Protein AF-A0A2V7HDI4-F1 (afdb_monomer_lite)

Sequence (77 aa):
MYVKTRAVDGPLDVAGDEGLGLGYFLLGVEDVLEDAAAEWEGGMRITGAVTYAPPPALAAAWARATLAALAAPRARA

Foldseek 3Di:
DDWDWDFPDDQDDQVPPPPPPDGDTDIDTPDDDDDDVPCVVVPDDPPDDDDDPPDDDCPDPVNVSVVVSVVDDDDDD

pLDDT: mean 80.92, std 12.47, range [43.25, 95.56]

Secondary structure (DSSP, 8-state):
-EEEEEEEEEEEE-TT--SS--EEEEEEEEEEE-----HHHHH----S----SSPP-TTSHHHHHHHHHHHS-----

Radius of gyration: 17.35 Å; chains: 1; bounding box: 26×41×37 Å

Structure (mmCIF, N/CA/C/O backbone):
data_AF-A0A2V7HDI4-F1
#
_entry.id   AF-A0A2V7HDI4-F1
#
loop_
_atom_site.group_PDB
_atom_site.id
_atom_site.type_symbol
_atom_site.label_atom_id
_atom_site.label_alt_id
_atom_site.label_comp_id
_atom_site.label_asym_id
_atom_site.label_entity_id
_atom_site.label_seq_id
_atom_site.pdbx_PDB_ins_code
_atom_site.Cartn_x
_atom_site.Cartn_y
_atom_site.Cartn_z
_atom_site.occupancy
_atom_site.B_iso_or_equiv
_atom_site.auth_seq_id
_atom_site.auth_comp_id
_atom_site.auth_asym_id
_atom_site.auth_atom_id
_atom_site.pdbx_PDB_model_num
ATOM 1 N N . MET A 1 1 ? -10.761 6.037 12.818 1.00 79.00 1 MET A N 1
ATOM 2 C CA . MET A 1 1 ? -10.645 4.704 13.472 1.00 79.00 1 MET A CA 1
ATOM 3 C C . MET A 1 1 ? -9.208 4.253 13.304 1.00 79.00 1 MET A C 1
ATOM 5 O O . MET A 1 1 ? -8.736 4.268 12.172 1.00 79.00 1 MET A O 1
ATOM 9 N N . TYR A 1 2 ? -8.509 3.889 14.376 1.00 84.50 2 TYR A N 1
ATOM 10 C CA . TYR A 1 2 ? -7.141 3.372 14.293 1.00 84.50 2 TYR A CA 1
ATOM 11 C C . TYR A 1 2 ? -7.146 1.855 14.485 1.00 84.50 2 TYR A C 1
ATOM 13 O O . TYR A 1 2 ? -7.737 1.348 15.433 1.00 84.50 2 TYR A O 1
ATOM 21 N N . VAL A 1 3 ? -6.485 1.124 13.588 1.00 89.31 3 VAL A N 1
ATOM 22 C CA . VAL A 1 3 ? -6.392 -0.338 13.666 1.00 89.31 3 VAL A CA 1
ATOM 23 C C . VAL A 1 3 ? -4.960 -0.712 14.010 1.00 89.31 3 VAL A C 1
ATOM 25 O O . VAL A 1 3 ? -4.045 -0.514 13.208 1.00 89.31 3 VAL A O 1
ATOM 28 N N . LYS A 1 4 ? -4.764 -1.278 15.199 1.00 91.56 4 LYS A N 1
ATOM 29 C CA . LYS A 1 4 ? -3.489 -1.878 15.570 1.00 91.56 4 LYS A CA 1
ATOM 30 C C . LYS A 1 4 ? -3.423 -3.262 14.947 1.00 91.56 4 LYS A C 1
ATOM 32 O O . LYS A 1 4 ? -4.304 -4.097 15.152 1.00 91.56 4 LYS A O 1
ATOM 37 N N . THR A 1 5 ? -2.366 -3.510 14.191 1.00 94.50 5 THR A N 1
ATOM 38 C CA . THR A 1 5 ? -2.169 -4.785 13.508 1.00 94.50 5 THR A CA 1
ATOM 39 C C . THR A 1 5 ? -0.813 -5.383 13.834 1.00 94.50 5 THR A C 1
ATOM 41 O O . THR A 1 5 ? 0.123 -4.683 14.227 1.00 94.50 5 THR A O 1
ATOM 44 N N . ARG A 1 6 ? -0.709 -6.695 13.642 1.00 94.62 6 ARG A N 1
ATOM 45 C CA . ARG A 1 6 ? 0.537 -7.451 13.704 1.00 94.62 6 ARG A CA 1
ATOM 46 C C . ARG A 1 6 ? 0.697 -8.264 12.432 1.00 94.62 6 ARG A C 1
ATOM 48 O O . ARG A 1 6 ? -0.259 -8.872 11.960 1.00 94.62 6 ARG A O 1
ATOM 55 N N . ALA A 1 7 ? 1.917 -8.316 11.904 1.00 93.75 7 ALA A N 1
ATOM 56 C CA . ALA A 1 7 ? 2.240 -9.228 10.816 1.00 93.75 7 ALA A CA 1
ATOM 57 C C . ALA A 1 7 ? 2.085 -10.683 11.282 1.00 93.75 7 ALA A C 1
ATOM 59 O O . ALA A 1 7 ? 2.694 -11.096 12.273 1.00 93.75 7 ALA A O 1
ATOM 60 N N . VAL A 1 8 ? 1.248 -11.437 10.574 1.00 93.44 8 VAL A N 1
ATOM 61 C CA . VAL A 1 8 ? 0.988 -12.863 10.813 1.00 93.44 8 VAL A CA 1
ATOM 62 C C . VAL A 1 8 ? 1.584 -13.751 9.717 1.00 93.44 8 VAL A C 1
AT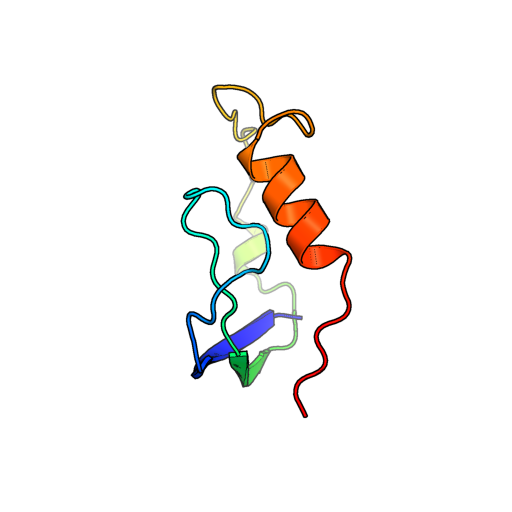OM 64 O O . VAL A 1 8 ? 1.801 -14.930 9.969 1.00 93.44 8 VAL A O 1
ATOM 67 N N . ASP A 1 9 ? 1.882 -13.197 8.536 1.00 91.38 9 ASP A N 1
ATOM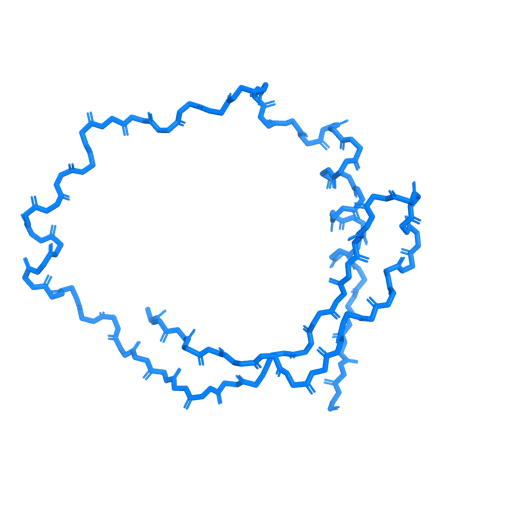 68 C CA . ASP A 1 9 ? 2.580 -13.886 7.440 1.00 91.38 9 ASP A CA 1
ATOM 69 C C . ASP A 1 9 ? 3.330 -12.881 6.542 1.00 91.38 9 ASP A C 1
ATOM 71 O O . ASP A 1 9 ? 3.034 -11.679 6.548 1.00 91.38 9 ASP A O 1
ATOM 75 N N . GLY A 1 10 ? 4.266 -13.391 5.740 1.00 90.00 10 GLY A N 1
ATOM 76 C CA . GLY A 1 10 ? 5.069 -12.649 4.771 1.00 90.00 10 GLY A CA 1
ATOM 77 C C . GLY A 1 10 ? 6.491 -12.285 5.239 1.00 90.00 10 GLY A C 1
ATOM 78 O O . GLY A 1 10 ? 6.902 -12.657 6.340 1.00 90.00 10 GLY A O 1
ATOM 79 N N . PRO A 1 11 ? 7.261 -11.555 4.406 1.00 90.50 11 PRO A N 1
ATOM 80 C CA . PRO A 1 11 ? 6.853 -11.034 3.100 1.00 90.50 11 PRO A CA 1
ATOM 81 C C . PRO A 1 11 ? 6.639 -12.158 2.079 1.00 90.50 11 PRO A C 1
ATOM 83 O O . PRO A 1 11 ? 7.488 -13.027 1.917 1.00 90.50 11 PRO A O 1
ATOM 86 N N . LEU A 1 12 ? 5.497 -12.141 1.395 1.00 87.56 12 LEU A N 1
ATOM 87 C CA . LEU A 1 12 ? 5.242 -12.971 0.221 1.00 87.56 12 LEU A CA 1
ATOM 88 C C . LEU A 1 12 ? 5.664 -12.209 -1.032 1.00 87.56 12 LEU A C 1
ATOM 90 O O . LEU A 1 12 ? 5.455 -10.996 -1.117 1.00 87.56 12 LEU A O 1
ATOM 94 N N . ASP A 1 13 ? 6.180 -12.934 -2.016 1.00 86.81 13 ASP A N 1
ATOM 95 C CA . ASP A 1 13 ? 6.669 -12.338 -3.253 1.00 86.81 13 ASP A CA 1
ATOM 96 C C . ASP A 1 13 ? 5.567 -11.603 -4.025 1.00 86.81 13 ASP A C 1
ATOM 98 O O . ASP A 1 13 ? 4.416 -12.048 -4.146 1.00 86.81 13 ASP A O 1
ATOM 102 N N . VAL A 1 14 ? 5.940 -10.464 -4.603 1.00 84.38 14 VAL A N 1
ATOM 103 C CA . VAL A 1 14 ? 5.077 -9.694 -5.493 1.00 84.38 14 VAL A CA 1
ATOM 104 C C . VAL A 1 14 ? 5.362 -10.100 -6.933 1.00 84.38 14 VAL A C 1
ATOM 106 O O . VAL A 1 14 ? 6.430 -9.835 -7.475 1.00 84.38 14 VAL A O 1
ATOM 109 N N . ALA A 1 15 ? 4.384 -10.735 -7.584 1.00 80.75 15 ALA A N 1
ATOM 110 C CA . ALA A 1 15 ? 4.477 -11.033 -9.011 1.00 80.75 15 ALA A CA 1
ATOM 111 C C . ALA A 1 15 ? 4.711 -9.741 -9.814 1.00 80.75 15 ALA A C 1
ATOM 113 O O . ALA A 1 15 ? 3.929 -8.795 -9.700 1.00 80.75 15 ALA A O 1
ATOM 114 N N . GLY A 1 16 ? 5.770 -9.726 -10.624 1.00 77.12 16 GLY A N 1
ATOM 115 C CA . GLY A 1 16 ? 6.193 -8.538 -11.369 1.00 77.12 16 GLY A CA 1
ATOM 116 C C . GLY A 1 16 ? 7.084 -7.576 -10.579 1.00 77.12 16 GLY A C 1
ATOM 117 O O . GLY A 1 16 ? 7.291 -6.456 -11.038 1.00 77.12 16 GLY A O 1
ATOM 118 N N . ASP A 1 17 ? 7.614 -7.976 -9.417 1.00 81.06 17 ASP A N 1
ATOM 119 C CA . ASP A 1 17 ? 8.675 -7.219 -8.753 1.00 81.06 17 ASP A CA 1
ATOM 120 C C . ASP A 1 17 ? 9.991 -7.326 -9.539 1.00 81.06 17 ASP A C 1
ATOM 122 O O . ASP A 1 17 ? 10.687 -8.339 -9.503 1.00 81.06 17 ASP A O 1
ATOM 126 N N . GLU A 1 18 ? 10.346 -6.261 -10.254 1.00 81.31 18 GLU A N 1
ATOM 127 C CA . GLU A 1 18 ? 11.600 -6.134 -11.009 1.00 81.31 18 GLU A CA 1
ATOM 128 C C . GLU A 1 18 ? 12.788 -5.767 -10.091 1.00 81.31 18 GLU A C 1
ATOM 130 O O . GLU A 1 18 ? 13.605 -4.905 -10.413 1.00 81.31 18 GLU A O 1
ATOM 135 N N . GLY A 1 19 ? 12.878 -6.400 -8.915 1.00 82.25 19 GLY A N 1
ATOM 136 C CA . GLY A 1 19 ? 13.939 -6.161 -7.931 1.00 82.25 19 GLY A CA 1
ATOM 137 C C . GLY A 1 19 ? 13.775 -4.874 -7.118 1.00 82.25 19 GLY A C 1
ATOM 138 O O . GLY A 1 19 ? 14.759 -4.352 -6.592 1.00 82.25 19 GLY A O 1
ATOM 139 N N . LEU A 1 20 ? 12.550 -4.353 -7.004 1.00 86.00 20 LEU A N 1
ATOM 140 C CA . LEU A 1 20 ? 12.225 -3.202 -6.158 1.00 86.00 20 LEU A CA 1
ATOM 141 C C . LEU A 1 20 ? 12.024 -3.607 -4.689 1.00 86.00 20 LEU A C 1
ATOM 143 O O . LEU A 1 20 ? 11.920 -2.728 -3.832 1.00 86.00 20 LEU A O 1
ATOM 147 N N . GLY A 1 21 ? 12.004 -4.911 -4.391 1.00 88.00 21 GLY A N 1
ATOM 148 C CA . GLY A 1 21 ? 11.918 -5.445 -3.033 1.00 88.00 21 GLY A CA 1
ATOM 149 C C . GLY A 1 21 ? 10.507 -5.348 -2.464 1.00 88.00 21 GLY A C 1
ATOM 150 O O . GLY A 1 21 ? 10.334 -5.105 -1.269 1.00 88.00 21 GLY A O 1
ATOM 151 N N . LEU A 1 22 ? 9.495 -5.477 -3.322 1.00 88.75 22 LEU A N 1
ATOM 152 C CA . LEU A 1 22 ? 8.101 -5.433 -2.901 1.00 88.75 22 LEU A CA 1
ATOM 153 C C . LEU A 1 22 ? 7.709 -6.766 -2.247 1.00 88.75 22 LEU A C 1
ATOM 155 O O . LEU A 1 22 ? 8.038 -7.838 -2.749 1.00 88.75 22 LEU A O 1
ATOM 159 N N . GLY A 1 23 ? 6.952 -6.697 -1.149 1.00 89.19 23 GLY A N 1
ATOM 160 C CA . GLY A 1 23 ? 6.467 -7.873 -0.425 1.00 89.19 23 GLY A CA 1
ATOM 161 C C . GLY A 1 23 ? 5.061 -7.672 0.137 1.00 89.19 23 GLY A C 1
ATOM 162 O O . GLY A 1 23 ? 4.734 -6.590 0.626 1.00 89.19 23 GLY A O 1
ATOM 163 N N . TYR A 1 24 ? 4.229 -8.715 0.092 1.00 87.06 24 TYR A N 1
ATOM 164 C CA . TYR A 1 24 ? 2.935 -8.728 0.780 1.00 87.06 24 TYR A CA 1
ATOM 165 C C . TYR A 1 24 ? 3.074 -9.259 2.197 1.00 87.06 24 TYR A C 1
ATOM 167 O O . TYR A 1 24 ? 3.626 -10.334 2.413 1.00 87.06 24 TYR A O 1
ATOM 175 N N . PHE A 1 25 ? 2.480 -8.550 3.148 1.00 90.12 25 PHE A N 1
ATOM 176 C CA . PHE A 1 25 ? 2.345 -9.013 4.521 1.00 90.12 25 PHE A CA 1
ATOM 177 C C . PHE A 1 25 ? 0.875 -9.271 4.814 1.00 90.12 25 PHE A C 1
ATOM 179 O O . PHE A 1 25 ? 0.024 -8.433 4.510 1.00 90.12 25 PHE A O 1
ATOM 186 N N . LEU A 1 26 ? 0.578 -10.416 5.424 1.00 89.25 26 LEU A N 1
ATOM 187 C CA . LEU A 1 26 ? -0.731 -10.630 6.026 1.00 89.25 26 LEU A CA 1
ATOM 188 C C . LEU A 1 26 ? -0.701 -10.007 7.416 1.00 89.25 26 LEU A C 1
ATOM 190 O O . LEU A 1 26 ? 0.186 -10.307 8.218 1.00 89.25 26 LEU A O 1
ATOM 194 N N . LEU A 1 27 ? -1.667 -9.139 7.695 1.00 91.94 27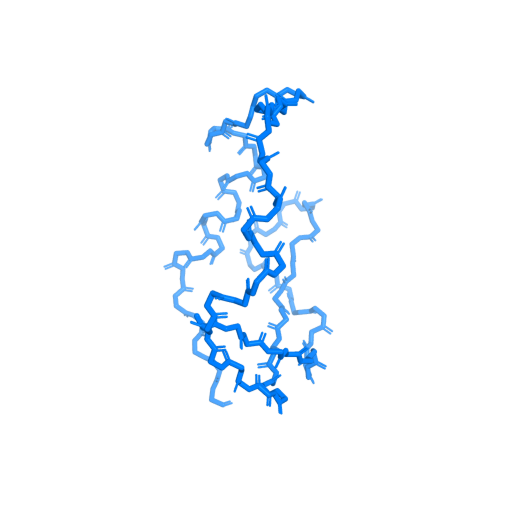 LEU A N 1
ATOM 195 C CA . LEU A 1 27 ? -1.781 -8.442 8.967 1.00 91.94 27 LEU A CA 1
ATOM 196 C C . LEU A 1 27 ? -3.016 -8.951 9.714 1.00 91.94 27 LEU A C 1
ATOM 198 O O . LEU A 1 27 ? -4.131 -8.869 9.204 1.00 91.94 27 LEU A O 1
ATOM 202 N N . GLY A 1 28 ? -2.813 -9.467 10.922 1.00 92.94 28 GLY A N 1
ATOM 203 C CA . GLY A 1 28 ? -3.888 -9.755 11.864 1.00 92.94 28 GLY A CA 1
ATOM 204 C C . GLY A 1 28 ? -4.237 -8.495 12.648 1.00 92.94 28 GLY A C 1
ATOM 205 O O . GLY A 1 28 ? -3.341 -7.772 13.090 1.00 92.94 28 GLY A O 1
ATOM 206 N N . VAL A 1 29 ? -5.529 -8.223 12.821 1.00 94.31 29 VAL A N 1
ATOM 207 C CA . VAL A 1 29 ? -6.000 -7.135 13.688 1.00 94.31 29 VAL A CA 1
ATOM 208 C C . VAL A 1 29 ? -5.807 -7.555 15.140 1.00 94.31 29 VAL A C 1
ATOM 210 O O . VAL A 1 29 ? -6.325 -8.585 15.558 1.00 94.31 29 VAL A O 1
ATOM 213 N N . GLU A 1 30 ? -5.051 -6.765 15.895 1.00 95.56 30 GLU A N 1
ATOM 214 C CA . GLU A 1 30 ? -4.897 -6.958 17.339 1.00 95.56 30 GLU A CA 1
ATOM 215 C C . GLU A 1 30 ? -5.920 -6.139 18.115 1.00 95.56 30 GLU A C 1
ATOM 217 O O . GLU A 1 30 ? -6.469 -6.618 19.102 1.00 95.56 30 GLU A O 1
ATOM 222 N N . ASP A 1 31 ? -6.150 -4.901 17.679 1.00 92.69 31 ASP A N 1
ATOM 223 C CA . ASP A 1 31 ? -7.041 -3.976 18.362 1.00 92.69 31 ASP A CA 1
ATOM 224 C C . ASP A 1 31 ? -7.618 -2.948 17.388 1.00 92.69 31 ASP A C 1
ATOM 226 O O . ASP A 1 31 ? -7.007 -2.603 16.369 1.00 92.69 31 ASP A O 1
ATOM 230 N N . VAL A 1 32 ? -8.799 -2.444 17.722 1.00 91.12 32 VAL A N 1
ATOM 231 C CA . VAL A 1 32 ? -9.505 -1.407 16.978 1.00 91.12 32 VAL A CA 1
ATOM 232 C C . VAL A 1 32 ? -9.839 -0.295 17.953 1.00 91.12 32 VAL A C 1
ATOM 234 O O . VAL A 1 32 ? -10.730 -0.422 18.789 1.00 91.12 32 VAL A O 1
ATOM 237 N N . LEU A 1 33 ? -9.129 0.816 17.814 1.00 86.88 33 LEU A N 1
ATOM 238 C CA . LEU A 1 33 ? -9.342 2.000 18.621 1.00 86.88 33 LEU A CA 1
ATOM 239 C C . LEU A 1 33 ? -10.295 2.934 17.879 1.00 86.88 33 LEU A C 1
ATOM 241 O O . LEU A 1 33 ? -10.059 3.326 16.726 1.00 86.88 33 LEU A O 1
ATOM 245 N N . GLU A 1 34 ? -11.387 3.290 18.548 1.00 81.81 34 GLU A N 1
ATOM 246 C CA . GLU A 1 34 ? -12.235 4.371 18.077 1.00 81.81 34 GLU A CA 1
ATOM 247 C C . GLU A 1 34 ? -11.431 5.664 18.050 1.00 81.81 34 GLU A C 1
ATOM 249 O O . GLU A 1 34 ? -10.659 5.993 18.948 1.00 81.81 34 GLU A O 1
ATOM 254 N N . ASP A 1 35 ? -11.612 6.383 16.958 1.00 72.50 35 ASP A N 1
ATOM 255 C CA . ASP A 1 35 ? -10.969 7.662 16.738 1.00 72.50 35 ASP A CA 1
ATOM 256 C C . ASP A 1 35 ? -11.842 8.723 17.381 1.00 72.50 35 ASP A C 1
ATOM 258 O O . ASP A 1 35 ? -12.703 9.338 16.755 1.00 72.50 35 ASP A O 1
ATOM 262 N N . ALA A 1 36 ? -11.696 8.821 18.695 1.00 67.56 36 ALA A N 1
ATOM 263 C CA . ALA A 1 36 ? -12.083 10.013 19.407 1.00 67.56 36 ALA A CA 1
ATOM 264 C C . ALA A 1 36 ? -10.940 11.007 19.210 1.00 67.56 36 ALA A C 1
ATOM 266 O O . ALA A 1 36 ? -9.808 10.700 19.586 1.00 67.56 36 ALA A O 1
ATOM 267 N N . ALA A 1 37 ? -11.239 12.181 18.650 1.00 59.81 37 ALA A N 1
ATOM 268 C CA . ALA A 1 37 ? -10.324 13.316 18.647 1.00 59.81 37 ALA A CA 1
ATOM 269 C C . ALA A 1 37 ? -9.977 13.650 20.107 1.00 59.81 37 ALA A C 1
ATOM 271 O O . ALA A 1 37 ? -10.684 14.398 20.784 1.00 59.81 37 ALA A O 1
ATOM 272 N N . ALA A 1 38 ? -8.950 12.997 20.646 1.00 58.47 38 ALA A N 1
ATOM 273 C CA . ALA A 1 38 ? -8.504 13.222 22.003 1.00 58.47 38 ALA A CA 1
ATOM 274 C C . ALA A 1 38 ? -7.867 14.616 22.071 1.00 58.47 38 ALA A C 1
ATOM 276 O O . ALA A 1 38 ? -7.304 15.101 21.088 1.00 58.47 38 ALA A O 1
ATOM 277 N N . GLU A 1 39 ? -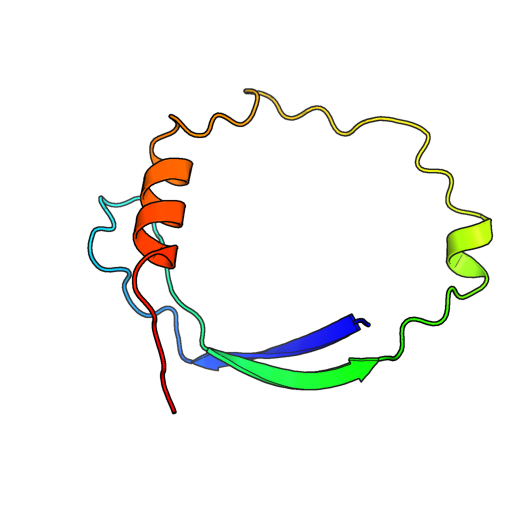7.899 15.244 23.248 1.00 53.69 39 GLU A N 1
ATOM 278 C CA . GLU A 1 39 ? -7.341 16.584 23.515 1.00 53.69 39 GLU A CA 1
ATOM 279 C C . GLU A 1 39 ? -5.893 16.785 23.001 1.00 53.69 39 GLU A C 1
ATOM 281 O O . GLU A 1 39 ? -5.469 17.914 22.755 1.00 53.69 39 GLU A O 1
ATOM 286 N N . TRP A 1 40 ? -5.156 15.693 22.772 1.00 53.22 40 TRP A N 1
ATOM 287 C CA . TRP A 1 40 ? -3.812 15.639 22.192 1.00 53.22 40 TRP A CA 1
ATOM 288 C C . TRP A 1 40 ? -3.696 16.217 20.770 1.00 53.22 40 TRP A C 1
ATOM 290 O O . TRP A 1 40 ? -2.663 16.807 20.449 1.00 53.22 40 TRP A O 1
ATOM 300 N N . GLU A 1 41 ? -4.733 16.123 19.929 1.00 57.44 41 GLU A N 1
ATOM 301 C CA . GLU A 1 41 ? -4.735 16.767 18.602 1.00 57.44 41 GLU A CA 1
ATOM 302 C C . GLU A 1 41 ? -5.030 18.271 18.682 1.00 57.44 41 GLU A C 1
ATOM 304 O O . GLU A 1 41 ? -4.584 19.044 17.834 1.00 57.44 41 GLU A O 1
ATOM 309 N N . GLY A 1 42 ? -5.709 18.719 19.745 1.00 58.84 42 GLY A N 1
ATOM 310 C CA . GLY A 1 42 ? -6.073 20.125 19.946 1.00 58.84 42 GLY A CA 1
ATOM 311 C C . GLY A 1 42 ? -4.870 21.063 20.115 1.00 58.84 42 GLY A C 1
ATOM 312 O O . GLY A 1 42 ? -4.977 22.263 19.854 1.00 58.84 42 GLY A O 1
ATOM 313 N N . GLY A 1 43 ? -3.712 20.526 20.517 1.00 62.19 43 GLY A N 1
ATOM 314 C CA . GLY A 1 43 ? -2.449 21.264 20.620 1.00 62.19 43 GLY A CA 1
ATOM 315 C C . GLY A 1 43 ? -1.522 21.113 19.409 1.00 62.19 43 GLY A C 1
ATOM 316 O O . GLY A 1 43 ? -0.639 21.953 19.208 1.00 62.19 43 GLY A O 1
ATOM 317 N N . MET A 1 44 ? -1.703 20.071 18.591 1.00 61.62 44 MET A N 1
ATOM 318 C CA . MET A 1 44 ? -0.786 19.753 17.500 1.00 61.62 44 MET A CA 1
ATOM 319 C C . MET A 1 44 ? -1.176 20.505 16.229 1.00 61.62 44 MET A C 1
ATOM 321 O O . MET A 1 44 ? -1.916 20.027 15.375 1.00 61.62 44 MET A O 1
ATOM 325 N N . ARG A 1 45 ? -0.639 21.716 16.075 1.00 64.62 45 ARG A N 1
ATOM 326 C CA . ARG A 1 45 ? -0.707 22.434 14.801 1.00 64.62 45 ARG A CA 1
ATOM 327 C C . ARG A 1 45 ? 0.360 21.864 13.875 1.00 64.62 45 ARG A C 1
ATOM 329 O O . ARG A 1 45 ? 1.545 22.106 14.086 1.00 64.62 45 ARG A O 1
ATOM 336 N N . ILE A 1 46 ? -0.043 21.140 12.834 1.00 65.06 46 ILE A N 1
ATOM 337 C CA . ILE A 1 46 ? 0.837 20.905 11.685 1.00 65.06 46 ILE A CA 1
ATOM 338 C C . ILE A 1 46 ? 1.061 22.276 11.034 1.00 65.06 46 ILE A C 1
ATOM 340 O O . ILE A 1 46 ? 0.201 22.787 10.323 1.00 65.06 46 ILE A O 1
ATOM 344 N N . THR A 1 47 ? 2.180 22.925 11.351 1.00 69.31 47 THR A N 1
ATOM 345 C CA . THR A 1 47 ? 2.492 24.295 10.904 1.00 69.31 47 THR A CA 1
ATOM 346 C C . THR A 1 47 ? 3.315 24.343 9.618 1.00 69.31 47 THR A C 1
ATOM 348 O O . THR A 1 47 ? 3.585 25.431 9.113 1.00 69.31 47 THR A O 1
ATOM 351 N N . GLY A 1 48 ? 3.708 23.190 9.070 1.00 69.12 48 GLY A N 1
ATOM 352 C CA . GLY A 1 48 ? 4.537 23.101 7.872 1.00 69.12 48 GLY A CA 1
ATOM 353 C C . GLY A 1 48 ? 4.167 21.908 7.000 1.00 69.12 48 GLY A C 1
ATOM 354 O O . GLY A 1 48 ? 3.817 20.840 7.500 1.00 69.12 48 GLY A O 1
ATOM 355 N N . ALA A 1 49 ? 4.249 22.101 5.686 1.00 76.75 49 ALA A N 1
ATOM 356 C CA . ALA A 1 49 ? 4.102 21.017 4.727 1.00 76.75 49 ALA A CA 1
ATOM 357 C C . ALA A 1 49 ? 5.330 20.094 4.774 1.00 76.75 49 ALA A C 1
ATOM 359 O O . ALA A 1 49 ? 6.466 20.559 4.882 1.00 76.75 49 ALA A O 1
ATOM 360 N N . VAL A 1 50 ? 5.105 18.787 4.644 1.00 80.12 50 VAL A N 1
ATOM 361 C CA . VAL A 1 50 ? 6.183 17.833 4.367 1.00 80.12 50 VAL A CA 1
ATOM 362 C C . VAL A 1 50 ? 6.538 17.950 2.886 1.00 80.12 50 VAL A C 1
ATOM 364 O O . VAL A 1 50 ? 5.721 17.636 2.021 1.00 80.12 50 VAL A O 1
ATOM 367 N N . THR A 1 51 ? 7.757 18.401 2.589 1.00 83.44 51 THR A N 1
ATOM 368 C CA . THR A 1 51 ? 8.282 18.429 1.219 1.00 83.44 51 THR A CA 1
ATOM 369 C C . THR A 1 51 ? 9.100 17.171 0.966 1.00 83.44 51 THR A C 1
ATOM 371 O O . THR A 1 51 ? 10.156 16.976 1.562 1.00 83.44 51 THR A O 1
ATOM 374 N N . TYR A 1 52 ? 8.627 16.328 0.052 1.00 79.62 52 TYR A N 1
ATOM 375 C CA . TYR A 1 52 ? 9.372 15.169 -0.432 1.00 79.62 52 TYR A CA 1
ATOM 376 C C . TYR A 1 52 ? 10.306 15.580 -1.580 1.00 79.62 52 TYR A C 1
ATOM 378 O O . TYR A 1 52 ? 9.879 16.263 -2.514 1.00 79.62 52 TYR A O 1
ATOM 386 N N . ALA A 1 53 ? 11.571 15.154 -1.521 1.00 85.50 53 ALA A N 1
ATOM 387 C CA . ALA A 1 53 ? 12.562 15.369 -2.575 1.00 85.50 53 ALA A CA 1
ATOM 388 C C . ALA A 1 53 ? 13.262 14.036 -2.933 1.00 85.50 53 ALA A C 1
ATOM 390 O O . ALA A 1 53 ? 13.882 13.440 -2.051 1.00 85.50 53 ALA A O 1
ATOM 391 N N . PRO A 1 54 ? 13.191 13.566 -4.196 1.00 85.19 54 PRO A N 1
ATOM 392 C CA . PRO A 1 54 ? 12.444 14.164 -5.307 1.00 85.19 54 PRO A CA 1
ATOM 393 C C . PRO A 1 54 ? 10.921 14.126 -5.069 1.00 85.19 54 PRO A C 1
ATOM 395 O O . PRO A 1 54 ? 10.451 13.290 -4.292 1.00 85.19 54 PRO A O 1
ATOM 398 N N . PRO A 1 55 ? 10.138 15.002 -5.731 1.00 87.88 55 PRO A N 1
ATOM 399 C CA . PRO A 1 55 ? 8.685 14.927 -5.669 1.00 87.88 55 PRO A CA 1
ATOM 400 C C . PRO A 1 55 ? 8.203 13.527 -6.076 1.00 87.88 55 PRO A C 1
ATOM 402 O O . PRO A 1 55 ? 8.669 12.998 -7.093 1.00 87.88 55 PRO A O 1
ATOM 405 N N . PRO A 1 56 ? 7.286 12.905 -5.317 1.00 84.81 56 PRO A N 1
ATOM 406 C CA . PRO A 1 56 ? 6.731 11.617 -5.690 1.00 84.81 56 PRO A CA 1
ATOM 407 C C . PRO A 1 56 ? 5.995 11.756 -7.023 1.00 84.81 56 PRO A C 1
ATOM 409 O O . PRO A 1 56 ? 5.163 12.642 -7.210 1.00 84.81 56 PRO A O 1
ATOM 412 N N . ALA A 1 57 ? 6.309 10.866 -7.958 1.00 90.75 57 ALA A N 1
ATOM 413 C CA . ALA A 1 57 ? 5.711 10.841 -9.282 1.00 90.75 57 ALA A CA 1
ATOM 414 C C . ALA A 1 57 ? 5.101 9.464 -9.533 1.00 90.75 57 ALA A C 1
ATOM 416 O O . ALA A 1 57 ? 5.766 8.447 -9.350 1.00 90.75 57 ALA A O 1
ATOM 417 N N . LEU A 1 58 ? 3.864 9.423 -10.033 1.00 91.25 58 LEU A N 1
ATOM 418 C CA . LEU A 1 58 ? 3.203 8.163 -10.406 1.00 91.25 58 LEU A CA 1
ATOM 419 C C . LEU A 1 58 ? 3.943 7.421 -11.530 1.00 9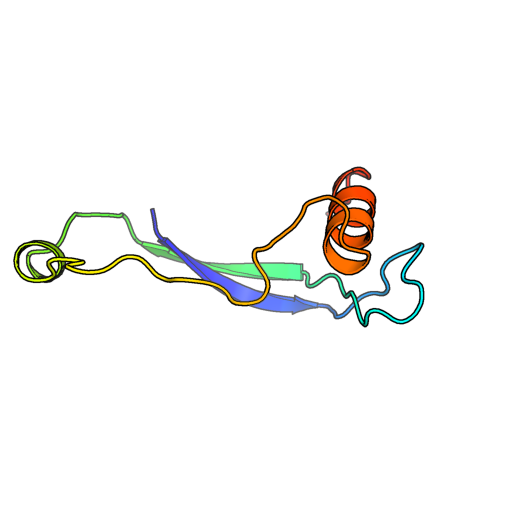1.25 58 LEU A C 1
ATOM 421 O O . LEU A 1 58 ? 3.832 6.207 -11.662 1.00 91.25 58 LEU A O 1
ATOM 425 N N . ALA A 1 59 ? 4.734 8.148 -12.322 1.00 89.88 59 ALA A N 1
ATOM 426 C CA . ALA A 1 59 ? 5.613 7.588 -13.339 1.00 89.88 59 ALA A CA 1
ATOM 427 C C . ALA A 1 59 ? 6.957 7.076 -12.780 1.00 89.88 59 ALA A C 1
ATOM 429 O O . ALA A 1 59 ? 7.807 6.632 -13.553 1.00 89.88 59 ALA A O 1
ATOM 430 N N . ALA A 1 60 ? 7.197 7.124 -11.470 1.00 89.50 60 ALA A N 1
ATOM 431 C CA . ALA A 1 60 ? 8.353 6.456 -10.890 1.00 89.50 60 ALA A CA 1
ATOM 432 C C . ALA A 1 60 ? 8.183 4.930 -10.983 1.00 89.50 60 ALA A C 1
ATOM 434 O O . ALA A 1 60 ? 7.067 4.415 -10.893 1.00 89.50 60 ALA A O 1
ATOM 435 N N . ALA A 1 61 ? 9.289 4.199 -11.158 1.00 87.50 61 ALA A N 1
ATOM 436 C CA . ALA A 1 61 ? 9.260 2.740 -11.295 1.00 87.50 61 ALA A CA 1
ATOM 437 C C . ALA A 1 61 ? 8.611 2.062 -10.077 1.00 87.50 61 ALA A C 1
ATOM 439 O O . ALA A 1 61 ? 7.698 1.258 -10.245 1.00 87.50 61 ALA A O 1
ATOM 440 N N . TRP A 1 62 ? 8.994 2.481 -8.865 1.00 84.62 62 TRP A N 1
ATOM 441 C CA . TRP A 1 62 ? 8.401 1.996 -7.617 1.00 84.62 62 TRP A CA 1
ATOM 442 C C . TRP A 1 62 ? 6.891 2.261 -7.544 1.00 84.62 62 TRP A C 1
ATOM 444 O O . TRP A 1 62 ? 6.139 1.388 -7.133 1.00 84.62 62 TRP A O 1
ATOM 454 N N . ALA A 1 63 ? 6.422 3.430 -7.997 1.00 90.00 63 ALA A N 1
ATOM 455 C CA . ALA A 1 63 ? 5.007 3.789 -7.932 1.00 90.00 63 ALA A CA 1
ATOM 456 C C . ALA A 1 63 ? 4.173 2.927 -8.886 1.00 90.00 63 ALA A C 1
ATOM 458 O O . ALA A 1 63 ? 3.139 2.390 -8.492 1.00 90.00 63 ALA A O 1
ATOM 459 N N . ARG A 1 64 ? 4.646 2.732 -10.124 1.00 89.44 64 ARG A N 1
ATOM 460 C CA . ARG A 1 64 ? 3.988 1.839 -11.087 1.00 89.44 64 ARG A CA 1
ATOM 461 C C . ARG A 1 64 ? 3.963 0.394 -10.606 1.00 89.44 64 ARG A C 1
ATOM 463 O O . ARG A 1 64 ? 2.918 -0.239 -10.712 1.00 89.44 64 ARG A O 1
ATOM 470 N N . ALA A 1 65 ? 5.079 -0.107 -10.079 1.00 87.56 65 ALA A N 1
ATOM 471 C CA . ALA A 1 65 ? 5.165 -1.473 -9.579 1.00 87.56 65 ALA A CA 1
ATOM 472 C C . ALA A 1 65 ? 4.213 -1.692 -8.397 1.00 87.56 65 ALA A C 1
ATOM 474 O O . ALA A 1 65 ? 3.448 -2.650 -8.413 1.00 87.56 65 ALA A O 1
ATOM 475 N N . THR A 1 66 ? 4.159 -0.759 -7.439 1.00 87.81 66 THR A N 1
ATOM 476 C CA . THR A 1 66 ? 3.201 -0.802 -6.323 1.00 87.81 66 THR A CA 1
ATOM 477 C C . THR A 1 66 ? 1.748 -0.749 -6.800 1.00 87.81 66 THR A C 1
ATOM 479 O O . THR A 1 66 ? 0.904 -1.480 -6.292 1.00 87.81 66 THR A O 1
ATOM 482 N N . LEU A 1 67 ? 1.419 0.078 -7.794 1.00 89.75 67 LEU A N 1
ATOM 483 C CA . LEU A 1 67 ? 0.053 0.143 -8.326 1.00 89.75 67 LEU A CA 1
ATOM 484 C C . LEU A 1 67 ? -0.332 -1.122 -9.102 1.00 89.75 67 LEU A C 1
ATOM 486 O O . LEU A 1 67 ? -1.440 -1.624 -8.933 1.00 89.75 67 LEU A O 1
ATOM 490 N N . ALA A 1 68 ? 0.577 -1.666 -9.914 1.00 88.19 68 ALA A N 1
ATOM 491 C CA . ALA A 1 68 ? 0.372 -2.934 -10.613 1.00 88.19 68 ALA A CA 1
ATOM 492 C C . ALA A 1 68 ? 0.206 -4.095 -9.622 1.00 88.19 68 ALA A C 1
ATOM 494 O O . ALA A 1 68 ? -0.684 -4.930 -9.776 1.00 88.19 68 ALA A O 1
ATOM 495 N N . ALA A 1 69 ? 1.016 -4.089 -8.562 1.00 86.75 69 ALA A N 1
ATOM 496 C CA . ALA A 1 69 ? 0.882 -4.961 -7.413 1.00 86.75 69 ALA A CA 1
ATOM 497 C C . ALA A 1 69 ? -0.534 -4.856 -6.824 1.00 86.75 69 ALA A C 1
ATOM 499 O O . ALA A 1 69 ? -1.231 -5.859 -6.771 1.00 86.75 69 ALA A O 1
ATOM 500 N N . LEU A 1 70 ? -1.031 -3.667 -6.493 1.00 86.75 70 LEU A N 1
ATOM 501 C CA . LEU A 1 70 ? -2.360 -3.497 -5.889 1.00 86.75 70 LEU A CA 1
ATOM 502 C C . LEU A 1 70 ? -3.550 -3.769 -6.830 1.00 86.75 70 LEU A C 1
ATOM 504 O O . LEU A 1 70 ? -4.647 -4.040 -6.346 1.00 86.75 70 LEU A O 1
ATOM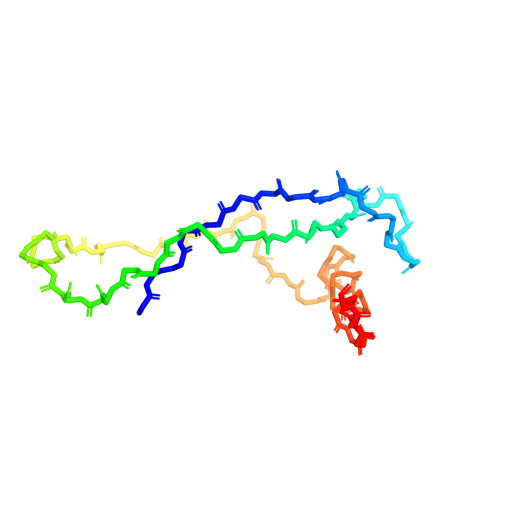 508 N N . ALA A 1 71 ? -3.366 -3.711 -8.151 1.00 87.25 71 ALA A N 1
ATOM 509 C CA . ALA A 1 71 ? -4.454 -3.880 -9.119 1.00 87.25 71 ALA A CA 1
ATOM 510 C C . ALA A 1 71 ? -5.036 -5.305 -9.156 1.00 87.25 71 ALA A C 1
ATOM 512 O O . ALA A 1 71 ? -6.202 -5.485 -9.506 1.00 87.25 71 ALA A O 1
ATOM 513 N N . ALA A 1 72 ? -4.242 -6.321 -8.804 1.00 76.50 72 ALA A N 1
ATOM 514 C CA . ALA A 1 72 ? -4.714 -7.698 -8.715 1.00 76.50 72 ALA A CA 1
ATOM 515 C C . ALA A 1 72 ? -5.312 -7.963 -7.318 1.00 76.50 72 ALA A C 1
ATOM 517 O O . ALA A 1 72 ? -4.573 -7.889 -6.328 1.00 76.50 72 ALA A O 1
ATOM 518 N N . PRO A 1 73 ? -6.611 -8.315 -7.204 1.00 69.81 73 PRO A N 1
ATOM 519 C CA . PRO A 1 73 ? -7.209 -8.682 -5.927 1.00 69.81 73 PRO A CA 1
ATOM 520 C C . PRO A 1 73 ? -6.457 -9.866 -5.327 1.00 69.81 73 PRO A C 1
ATOM 522 O O . PRO A 1 73 ? -6.342 -10.923 -5.947 1.00 69.81 73 PRO A O 1
ATOM 525 N N . ARG A 1 74 ? -5.953 -9.703 -4.106 1.00 67.88 74 ARG A N 1
ATOM 526 C CA . ARG A 1 74 ? -5.343 -10.793 -3.343 1.00 67.88 74 ARG A CA 1
ATOM 527 C C . ARG A 1 74 ? -6.210 -11.070 -2.136 1.00 67.88 74 ARG A C 1
ATOM 529 O O . ARG A 1 74 ? -5.986 -10.546 -1.054 1.00 67.88 74 ARG A O 1
ATOM 536 N N . ALA A 1 75 ? -7.236 -11.882 -2.353 1.00 54.88 75 ALA A N 1
ATOM 537 C CA . ALA A 1 75 ? -7.904 -12.543 -1.253 1.00 54.88 75 ALA A CA 1
ATOM 538 C C . ALA A 1 75 ? -7.003 -13.697 -0.805 1.00 54.88 75 ALA A C 1
ATOM 540 O O . ALA A 1 75 ? -6.757 -14.629 -1.572 1.00 54.88 75 ALA A O 1
ATOM 541 N N . ARG A 1 76 ? -6.516 -13.644 0.431 1.00 55.28 76 ARG A N 1
ATOM 542 C CA . ARG A 1 76 ? -6.213 -14.868 1.167 1.00 55.28 76 ARG A CA 1
ATOM 543 C C . ARG A 1 76 ? -7.240 -14.937 2.289 1.00 55.28 76 ARG A C 1
ATOM 545 O O . ARG A 1 76 ? -7.365 -13.976 3.044 1.00 55.28 76 ARG A O 1
ATOM 552 N N . ALA A 1 77 ? -8.037 -16.002 2.266 1.00 43.25 77 ALA A N 1
ATOM 553 C CA . ALA A 1 77 ? -8.899 -16.385 3.377 1.00 43.25 77 ALA A CA 1
ATOM 554 C C . ALA A 1 77 ? -8.043 -16.839 4.564 1.00 43.25 77 ALA A C 1
ATOM 556 O O . ALA A 1 77 ? -6.934 -17.367 4.302 1.00 43.25 77 ALA A O 1
#